Protein AF-A0A165W1S9-F1 (afdb_monomer)

Solvent-accessible surface area (backbone atoms only — not comparable to full-atom values): 5989 Å² total; per-residue (Å²): 118,58,72,75,44,78,36,71,28,71,69,45,55,75,73,32,51,69,56,52,47,54,56,41,49,75,66,70,39,55,68,68,58,48,52,53,46,53,52,44,48,65,72,35,44,64,56,45,51,49,47,44,49,53,56,48,68,68,32,67,68,46,48,55,36,29,78,71,60,32,79,87,28,69,65,29,52,52,44,48,56,54,51,41,51,66,41,50,25,33,36,30,46,51,98,81,40,63,30,38,30,36,64,94,43,77,64,35,109

pLDDT: mean 86.8, std 3.71, range [61.28, 91.38]

Secondary structure (DSSP, 8-state):
--EEEEEESHHHHHH-HHHHHHHHHTTT--HHHHHHHHHHHHHTHHHHHHHHHHHHHT-HHHHHHHHHH-TTSHHHHHHHHHHHHHSEEEEEEETTEEEEEETTEEEE-

Structure (mmCIF, N/CA/C/O backbone):
data_AF-A0A165W1S9-F1
#
_entry.id   AF-A0A165W1S9-F1
#
loop_
_atom_site.group_PDB
_atom_site.id
_atom_site.type_symbol
_atom_site.label_atom_id
_atom_site.label_alt_id
_atom_site.label_comp_id
_atom_site.label_asym_id
_atom_site.la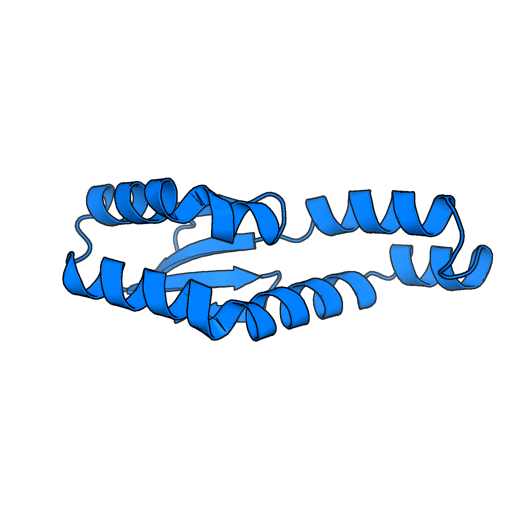bel_entity_id
_atom_site.label_seq_id
_atom_site.pdbx_PDB_ins_code
_atom_site.Cartn_x
_atom_site.Cartn_y
_atom_site.Cartn_z
_atom_site.occupancy
_atom_site.B_iso_or_equiv
_atom_site.auth_seq_id
_atom_site.auth_comp_id
_atom_site.auth_asym_id
_atom_site.auth_atom_id
_atom_site.pdbx_PDB_model_num
ATOM 1 N N . MET A 1 1 ? -17.781 0.268 -4.053 1.00 61.28 1 MET A N 1
ATOM 2 C CA . MET A 1 1 ? -17.191 0.533 -2.724 1.00 61.28 1 MET A CA 1
ATOM 3 C C . MET A 1 1 ? -16.541 1.910 -2.771 1.00 61.28 1 MET A C 1
ATOM 5 O O . MET A 1 1 ? -15.793 2.141 -3.713 1.00 61.28 1 MET A O 1
ATOM 9 N N . PRO A 1 2 ? -16.862 2.851 -1.870 1.00 76.44 2 PRO A N 1
ATOM 10 C CA . PRO A 1 2 ? -16.253 4.178 -1.892 1.00 76.44 2 PRO A CA 1
ATOM 11 C C . PRO A 1 2 ? -14.775 4.130 -1.476 1.00 76.44 2 PRO A C 1
ATOM 13 O O . PRO A 1 2 ? -14.438 3.641 -0.394 1.00 76.44 2 PRO A O 1
ATOM 16 N N . THR A 1 3 ? -13.903 4.680 -2.321 1.00 83.69 3 THR A N 1
ATOM 17 C CA . THR A 1 3 ? -12.501 4.944 -1.980 1.00 83.69 3 THR A CA 1
ATOM 18 C C . THR A 1 3 ? -12.440 6.060 -0.937 1.00 83.69 3 THR A C 1
ATOM 20 O O . THR A 1 3 ? -12.942 7.161 -1.153 1.00 83.69 3 THR A O 1
ATOM 23 N N . LEU A 1 4 ? -11.838 5.767 0.211 1.00 85.06 4 LEU A N 1
ATOM 24 C CA . LEU A 1 4 ? -11.605 6.709 1.303 1.00 85.06 4 LEU A CA 1
ATOM 25 C C . LEU A 1 4 ? -10.382 7.581 1.070 1.00 85.06 4 LEU A C 1
ATOM 27 O O . LEU A 1 4 ? -10.387 8.761 1.410 1.00 85.06 4 LEU A O 1
ATOM 31 N N . MET A 1 5 ? -9.317 6.981 0.546 1.00 88.19 5 MET A N 1
ATOM 32 C CA . MET A 1 5 ? -8.037 7.646 0.360 1.00 88.19 5 MET A CA 1
ATOM 33 C C . MET A 1 5 ? -7.272 6.973 -0.767 1.00 88.19 5 MET A C 1
ATOM 35 O O . MET A 1 5 ? -7.361 5.758 -0.934 1.00 88.19 5 MET A O 1
ATOM 39 N N . LYS A 1 6 ? -6.507 7.764 -1.514 1.00 88.81 6 LYS A N 1
ATOM 40 C CA . LYS A 1 6 ? -5.542 7.270 -2.494 1.00 88.81 6 LYS A CA 1
ATOM 41 C C . LYS A 1 6 ? -4.140 7.624 -2.020 1.00 88.81 6 LYS A C 1
ATOM 43 O O . LYS A 1 6 ? -3.948 8.688 -1.437 1.00 88.81 6 LYS A O 1
ATOM 48 N N . PHE A 1 7 ? -3.190 6.743 -2.283 1.00 86.56 7 PHE A N 1
ATOM 49 C CA . PHE A 1 7 ? -1.788 6.903 -1.926 1.00 86.56 7 PHE A CA 1
ATOM 50 C C . PHE A 1 7 ? -0.935 6.887 -3.186 1.00 86.56 7 PHE A C 1
ATOM 52 O O . PHE A 1 7 ? -1.194 6.137 -4.129 1.00 86.56 7 PHE A O 1
ATOM 59 N N . THR A 1 8 ? 0.120 7.689 -3.180 1.00 82.69 8 THR A N 1
ATOM 60 C CA . THR A 1 8 ? 1.108 7.726 -4.253 1.00 82.69 8 THR A CA 1
ATOM 61 C C . THR A 1 8 ? 2.173 6.667 -3.971 1.00 82.69 8 THR A C 1
ATOM 63 O O . THR A 1 8 ? 3.251 6.941 -3.439 1.00 82.69 8 THR A O 1
ATOM 66 N N . GLY A 1 9 ? 1.850 5.420 -4.314 1.00 80.88 9 GLY A N 1
ATOM 67 C CA . GLY A 1 9 ? 2.708 4.260 -4.079 1.00 80.88 9 GLY A CA 1
ATOM 68 C C . GLY A 1 9 ? 2.689 3.743 -2.636 1.00 80.88 9 GLY A C 1
ATOM 69 O O . GLY A 1 9 ? 1.983 4.245 -1.762 1.00 80.88 9 GLY A O 1
ATOM 70 N N . THR A 1 10 ? 3.475 2.695 -2.368 1.00 82.75 10 THR A N 1
ATOM 71 C CA . THR A 1 10 ? 3.369 1.945 -1.101 1.00 82.75 10 THR A CA 1
ATOM 72 C C . THR A 1 10 ? 4.002 2.638 0.096 1.00 82.75 10 THR A C 1
ATOM 74 O O . THR A 1 10 ? 3.542 2.456 1.220 1.00 82.75 10 THR A O 1
ATOM 77 N N . LYS A 1 11 ? 5.038 3.462 -0.116 1.00 82.75 11 LYS A N 1
ATOM 78 C CA . LYS A 1 11 ? 5.719 4.177 0.977 1.00 82.75 11 LYS A CA 1
ATOM 79 C C . LYS A 1 11 ? 4.769 5.096 1.737 1.00 82.75 11 LYS A C 1
ATOM 81 O O . LYS A 1 11 ? 4.844 5.147 2.960 1.00 82.75 11 LYS A O 1
ATOM 86 N N . GLU A 1 12 ? 3.879 5.779 1.018 1.00 84.31 12 GLU A N 1
ATOM 87 C CA . GLU A 1 12 ? 2.947 6.730 1.616 1.00 84.31 12 GLU A CA 1
ATOM 88 C C . GLU A 1 12 ? 1.948 6.043 2.554 1.00 84.31 12 GLU A C 1
ATOM 90 O O . GLU A 1 12 ? 1.580 6.632 3.562 1.00 84.31 12 GLU A O 1
ATOM 95 N N . ILE A 1 13 ? 1.584 4.781 2.304 1.00 85.50 13 ILE A N 1
ATOM 96 C CA . ILE A 1 13 ? 0.711 3.995 3.193 1.00 85.50 13 ILE A CA 1
ATOM 97 C C . ILE A 1 13 ? 1.344 3.861 4.584 1.00 85.50 13 ILE A C 1
ATOM 99 O O . ILE A 1 13 ? 0.698 4.117 5.596 1.00 85.50 13 ILE A O 1
ATOM 103 N N . PHE A 1 14 ? 2.626 3.485 4.630 1.00 83.75 14 PHE A N 1
ATOM 104 C CA . PHE A 1 14 ? 3.334 3.208 5.883 1.00 83.75 14 PHE A CA 1
ATOM 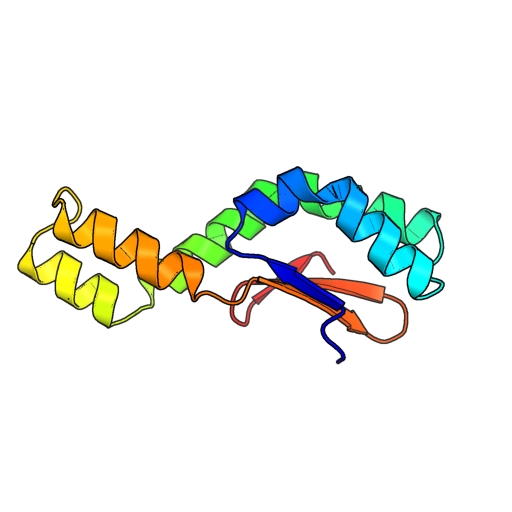105 C C . PHE A 1 14 ? 3.703 4.477 6.654 1.00 83.75 14 PHE A C 1
ATOM 107 O O . PHE A 1 14 ? 3.867 4.424 7.867 1.00 83.75 14 PHE A O 1
ATOM 114 N N . THR A 1 15 ? 3.837 5.618 5.975 1.00 85.56 15 THR A N 1
ATOM 115 C CA . THR A 1 15 ? 4.072 6.914 6.631 1.00 85.56 15 THR A CA 1
ATOM 116 C C . THR A 1 15 ? 2.775 7.650 6.969 1.00 85.56 15 THR A C 1
ATOM 118 O O . THR A 1 15 ? 2.787 8.570 7.785 1.00 85.56 15 THR A O 1
ATOM 121 N N . SER A 1 16 ? 1.646 7.240 6.384 1.00 86.06 16 SER A N 1
ATOM 122 C CA . SER A 1 16 ? 0.332 7.865 6.570 1.00 86.06 16 SER A CA 1
ATOM 123 C C . SER A 1 16 ? -0.571 7.110 7.540 1.00 86.06 16 SER A C 1
ATOM 125 O O . SER A 1 16 ? -1.779 7.333 7.523 1.00 86.06 16 SER A O 1
ATOM 127 N N . GLU A 1 17 ? -0.015 6.279 8.424 1.00 85.25 17 GLU A N 1
ATOM 128 C CA . GLU A 1 17 ? -0.772 5.555 9.454 1.00 85.25 17 GLU A CA 1
ATOM 129 C C . GLU A 1 17 ? -1.769 6.471 10.186 1.00 85.25 17 GLU A C 1
ATOM 131 O O . GLU A 1 17 ? -2.966 6.194 10.234 1.00 85.25 17 GLU A O 1
ATOM 136 N N . LYS A 1 18 ? -1.300 7.627 10.672 1.00 86.12 18 LYS A N 1
ATOM 137 C CA . LYS A 1 18 ? -2.149 8.604 11.366 1.00 86.12 18 LYS A CA 1
ATOM 138 C C . LYS A 1 18 ? -3.289 9.127 10.482 1.00 86.12 18 LYS A C 1
ATOM 140 O O . LYS A 1 18 ? -4.408 9.275 10.958 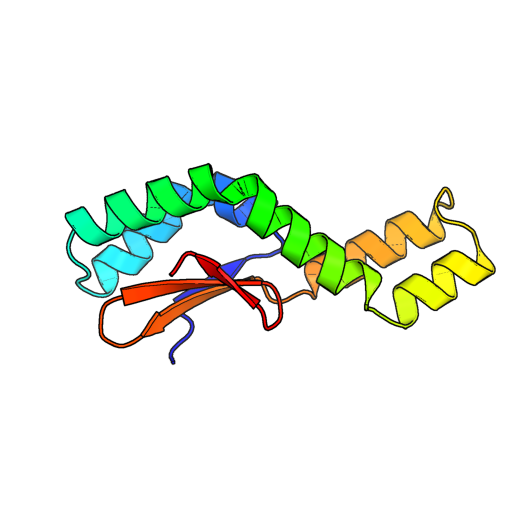1.00 86.12 18 LYS A O 1
ATOM 145 N N . LYS A 1 19 ? -3.034 9.366 9.189 1.00 88.00 19 LYS A N 1
ATOM 146 C CA . LYS A 1 19 ? -4.071 9.810 8.239 1.00 88.00 19 LYS A CA 1
ATOM 147 C C . LYS A 1 19 ? -5.104 8.710 7.988 1.00 88.00 19 LYS A C 1
ATOM 149 O O . LYS A 1 19 ? -6.286 9.022 7.886 1.00 88.00 19 LYS A O 1
ATOM 154 N N . ILE A 1 20 ? -4.668 7.450 7.903 1.00 88.19 20 ILE A N 1
ATOM 155 C CA . ILE A 1 20 ? -5.549 6.286 7.743 1.00 88.19 20 ILE A CA 1
ATOM 156 C C . ILE A 1 20 ? -6.490 6.187 8.942 1.00 88.19 20 ILE A C 1
ATOM 158 O O . ILE A 1 20 ? -7.702 6.145 8.736 1.00 88.19 20 ILE A O 1
ATOM 162 N N . LYS A 1 21 ? -5.959 6.252 10.173 1.00 88.81 21 LYS A N 1
ATOM 163 C CA . LYS A 1 21 ? -6.780 6.244 11.397 1.00 88.81 21 LYS A CA 1
ATOM 164 C C . LYS A 1 21 ? -7.818 7.363 11.378 1.00 88.81 21 LYS A C 1
ATOM 166 O O . LYS A 1 21 ? -9.010 7.082 11.413 1.00 88.81 21 LYS A O 1
ATOM 171 N N . THR A 1 22 ? -7.393 8.608 11.156 1.00 89.94 22 THR A N 1
ATOM 172 C CA . THR A 1 22 ? -8.312 9.758 11.104 1.00 89.94 22 THR A CA 1
ATOM 173 C C . THR A 1 22 ? -9.371 9.642 10.000 1.00 89.94 22 THR A C 1
ATOM 175 O O . THR A 1 22 ? -10.511 10.073 10.179 1.00 89.94 22 THR A O 1
ATOM 178 N N . ALA A 1 23 ? -9.038 9.078 8.836 1.00 88.50 23 ALA A N 1
ATOM 179 C CA . ALA A 1 23 ? -10.009 8.885 7.760 1.00 88.50 23 ALA A CA 1
ATOM 180 C C . ALA A 1 23 ? -11.059 7.817 8.098 1.00 88.50 23 ALA A C 1
ATOM 182 O O . ALA A 1 23 ? -12.224 7.977 7.730 1.00 88.50 23 ALA A O 1
ATOM 183 N N . LEU A 1 24 ? -10.662 6.761 8.811 1.00 89.25 24 LEU A N 1
ATOM 184 C CA . LEU A 1 24 ? -11.564 5.710 9.278 1.00 89.25 24 LEU A CA 1
ATOM 185 C C . LEU A 1 24 ? -12.432 6.176 10.455 1.00 89.25 24 LEU A C 1
ATOM 187 O O . LEU A 1 24 ? -13.639 5.938 10.446 1.00 89.25 24 LEU A O 1
ATOM 191 N N . GLU A 1 25 ? -11.868 6.942 11.391 1.00 89.44 25 GLU A N 1
ATOM 192 C CA . GLU A 1 25 ? -12.605 7.590 12.488 1.00 89.44 25 GLU A CA 1
ATOM 193 C C . GLU A 1 25 ? -13.702 8.518 11.948 1.00 89.44 25 GLU A C 1
ATOM 195 O O . GLU A 1 25 ? -14.855 8.448 12.370 1.00 89.44 25 GLU A O 1
ATOM 200 N N . LYS A 1 26 ? -13.392 9.332 10.925 1.00 88.56 26 LYS A N 1
ATOM 201 C CA . LYS A 1 26 ? -14.383 10.189 10.241 1.00 88.56 26 LYS A CA 1
ATOM 202 C C . LYS A 1 26 ? -15.533 9.405 9.612 1.00 88.56 26 LYS A C 1
ATOM 204 O O . LYS A 1 26 ? -16.603 9.964 9.376 1.00 88.56 26 LYS A O 1
ATOM 209 N N . LYS A 1 27 ? -15.319 8.126 9.309 1.00 88.00 27 LYS A N 1
ATOM 210 C CA . LYS A 1 27 ? -16.342 7.219 8.782 1.00 88.00 27 LYS A CA 1
ATOM 211 C C . LYS A 1 27 ? -17.045 6.412 9.866 1.00 88.00 27 LYS A C 1
ATOM 213 O O . LYS A 1 27 ? -17.851 5.556 9.517 1.00 88.00 27 LYS A O 1
ATOM 218 N N . LYS A 1 28 ? -16.801 6.731 11.143 1.00 87.19 28 LYS A N 1
ATOM 219 C CA . LYS A 1 28 ? -17.378 6.053 12.309 1.00 87.19 28 LYS A CA 1
ATOM 220 C C . LYS A 1 28 ? -17.064 4.553 12.325 1.00 87.19 28 LYS A C 1
ATOM 222 O O . LYS A 1 28 ? -17.907 3.753 12.713 1.00 87.19 28 LYS A O 1
ATOM 227 N N . VAL A 1 29 ? -15.876 4.172 11.853 1.00 87.44 29 VAL A N 1
ATOM 228 C CA . VAL A 1 29 ? -15.367 2.803 12.015 1.00 87.44 29 VAL A CA 1
ATOM 229 C C . VAL A 1 29 ? -14.938 2.625 13.470 1.00 87.44 29 VAL A C 1
ATOM 231 O O . VAL A 1 29 ? -14.345 3.537 14.045 1.00 87.44 29 VAL A O 1
ATOM 234 N N . ASP A 1 30 ? -15.228 1.466 14.058 1.00 89.88 30 ASP A N 1
ATOM 235 C CA . ASP A 1 30 ? -14.844 1.153 15.435 1.00 89.88 30 ASP A CA 1
ATOM 236 C C . ASP A 1 30 ? -13.329 1.258 15.645 1.00 89.88 30 ASP A C 1
ATOM 238 O O . ASP A 1 30 ? -12.543 0.715 14.866 1.00 89.88 30 ASP A O 1
ATOM 242 N N . GLU A 1 31 ? -12.909 1.882 16.746 1.00 88.44 31 GLU A N 1
ATOM 243 C CA . GLU A 1 31 ? -11.492 2.105 17.070 1.00 88.44 31 GLU A CA 1
ATOM 244 C C . GLU A 1 31 ? -10.685 0.797 17.098 1.00 88.44 31 GLU A C 1
ATOM 246 O O . GLU A 1 31 ? -9.566 0.734 16.588 1.00 88.44 31 GLU A O 1
ATOM 251 N N . LYS A 1 32 ? -11.294 -0.291 17.588 1.00 89.62 32 LYS A N 1
ATOM 252 C CA . LYS A 1 32 ? -10.688 -1.629 17.574 1.00 89.62 32 LYS A CA 1
ATOM 253 C C . LYS A 1 32 ? -10.420 -2.129 16.150 1.00 89.62 32 LYS A C 1
ATOM 255 O O . LYS A 1 32 ? -9.340 -2.640 15.876 1.00 89.62 32 LYS A O 1
ATOM 260 N N . VAL A 1 33 ? -11.375 -1.937 15.236 1.00 89.44 33 VAL A N 1
ATOM 261 C CA . VAL A 1 33 ? -11.232 -2.314 13.819 1.00 89.44 33 VAL A CA 1
ATOM 262 C C . VAL A 1 33 ? -10.151 -1.469 13.151 1.00 89.44 33 VAL A C 1
ATOM 264 O O . VAL A 1 33 ? -9.366 -1.989 12.362 1.00 89.44 33 VAL A O 1
ATOM 267 N N . ILE A 1 34 ? -10.078 -0.179 13.484 1.00 89.19 34 ILE A N 1
ATOM 268 C CA . ILE A 1 34 ? -9.034 0.720 12.988 1.00 89.19 34 ILE A CA 1
ATOM 269 C C . ILE A 1 34 ? -7.655 0.241 13.445 1.00 89.19 34 ILE A C 1
ATOM 271 O O . ILE A 1 34 ? -6.754 0.117 12.614 1.00 89.19 34 ILE A O 1
ATOM 275 N N . ASP A 1 35 ? -7.472 -0.051 14.733 1.00 89.81 35 ASP A N 1
ATOM 276 C CA . ASP A 1 35 ? -6.182 -0.492 15.267 1.00 89.81 35 ASP A CA 1
ATOM 277 C C . ASP A 1 35 ? -5.751 -1.850 14.683 1.00 89.81 35 ASP A C 1
ATOM 279 O O . ASP A 1 35 ? -4.621 -1.988 14.203 1.00 89.81 35 ASP A O 1
ATOM 283 N N . ASP A 1 36 ? -6.671 -2.819 14.609 1.00 91.38 36 ASP A N 1
ATOM 284 C CA . ASP A 1 36 ? -6.426 -4.126 13.988 1.00 91.38 36 ASP A CA 1
ATOM 285 C C . ASP A 1 36 ? -6.049 -3.991 12.506 1.00 91.38 36 ASP A C 1
ATOM 287 O O . ASP A 1 36 ? -5.067 -4.587 12.050 1.00 91.38 36 ASP A O 1
ATOM 291 N N . PHE A 1 37 ? -6.770 -3.155 11.753 1.00 90.94 37 PHE A N 1
ATOM 292 C CA . PHE A 1 37 ? -6.477 -2.896 10.345 1.00 90.94 37 PHE A CA 1
ATOM 293 C C . PHE A 1 37 ? -5.107 -2.238 10.160 1.00 90.94 37 PHE A C 1
ATOM 295 O O . PHE A 1 37 ? -4.327 -2.620 9.286 1.00 90.94 37 PHE A O 1
ATOM 302 N N . THR A 1 38 ? -4.768 -1.282 11.019 1.00 89.19 38 THR A N 1
ATOM 303 C CA . THR A 1 38 ? -3.484 -0.583 10.953 1.00 89.19 38 THR A CA 1
ATOM 304 C C . THR A 1 38 ? -2.314 -1.528 11.240 1.00 89.19 38 THR A C 1
ATOM 306 O O . THR A 1 38 ? -1.326 -1.562 10.501 1.00 89.19 38 THR A O 1
ATOM 309 N N . LYS A 1 39 ? -2.451 -2.382 12.261 1.00 90.31 39 LYS A N 1
ATOM 310 C CA . LYS A 1 39 ? -1.493 -3.458 12.549 1.00 90.31 39 LYS A CA 1
ATOM 311 C C . LYS A 1 39 ? -1.388 -4.436 11.380 1.00 90.31 39 LYS A C 1
ATOM 313 O O . LYS A 1 39 ? -0.283 -4.860 11.030 1.00 90.31 39 LYS A O 1
ATOM 318 N N . ALA A 1 40 ? -2.511 -4.767 10.742 1.00 90.19 40 ALA A N 1
ATOM 319 C CA . ALA A 1 40 ? -2.544 -5.644 9.579 1.00 90.19 40 ALA A CA 1
ATOM 320 C C . ALA A 1 40 ? -1.805 -5.044 8.372 1.00 90.19 40 ALA A C 1
ATOM 322 O O . ALA A 1 40 ? -1.072 -5.782 7.712 1.00 90.19 40 ALA A O 1
ATOM 323 N N . ILE A 1 41 ? -1.900 -3.731 8.122 1.00 89.62 41 ILE A N 1
ATOM 324 C CA . ILE A 1 41 ? -1.109 -3.037 7.087 1.00 89.62 41 ILE A CA 1
ATOM 325 C C . ILE A 1 41 ? 0.386 -3.248 7.322 1.00 89.62 41 ILE A C 1
ATOM 327 O O . ILE A 1 41 ? 1.103 -3.689 6.421 1.00 89.62 41 ILE A O 1
ATOM 331 N N . THR A 1 42 ? 0.864 -2.984 8.538 1.00 87.06 42 THR A N 1
ATOM 332 C CA . THR A 1 42 ? 2.289 -3.114 8.867 1.00 87.06 42 THR A CA 1
ATOM 333 C C . THR A 1 42 ? 2.750 -4.570 8.790 1.00 87.06 42 THR A C 1
ATOM 335 O O . THR A 1 42 ? 3.794 -4.859 8.201 1.00 87.06 42 THR A O 1
ATOM 338 N N . LYS A 1 43 ? 1.939 -5.515 9.284 1.00 89.50 43 LYS A N 1
ATOM 339 C CA . LYS A 1 43 ? 2.225 -6.957 9.208 1.00 89.50 43 LYS A CA 1
ATOM 340 C C . LYS A 1 43 ? 2.254 -7.467 7.764 1.00 89.50 43 LYS A C 1
ATOM 342 O O . LYS A 1 43 ? 3.091 -8.296 7.415 1.00 89.50 43 LYS A O 1
ATOM 347 N N . LYS A 1 44 ? 1.375 -6.949 6.903 1.00 90.62 44 LYS A N 1
ATOM 348 C CA . LYS A 1 44 ? 1.283 -7.306 5.480 1.00 90.62 44 LYS A CA 1
ATOM 349 C C . LYS A 1 44 ? 2.118 -6.405 4.570 1.00 90.62 44 LYS A C 1
ATOM 351 O O . LYS A 1 44 ? 1.974 -6.482 3.351 1.00 90.62 44 LYS A O 1
ATOM 356 N N . LYS A 1 45 ? 3.062 -5.630 5.117 1.00 88.50 45 LYS A N 1
ATOM 357 C CA . LYS A 1 45 ? 3.982 -4.772 4.350 1.00 88.50 45 LYS A CA 1
ATOM 358 C C . LYS A 1 45 ? 4.642 -5.496 3.177 1.00 88.50 45 LYS A C 1
ATOM 360 O O . LYS A 1 45 ? 4.720 -4.946 2.081 1.00 88.50 45 LYS A O 1
ATOM 365 N N . ARG A 1 46 ? 5.086 -6.741 3.388 1.00 87.19 46 ARG A N 1
ATOM 366 C CA . ARG A 1 46 ? 5.684 -7.566 2.327 1.00 87.19 46 ARG A CA 1
ATOM 367 C C . ARG A 1 46 ? 4.684 -7.859 1.207 1.00 87.19 46 ARG A C 1
ATOM 369 O O . ARG A 1 46 ? 5.018 -7.637 0.055 1.00 87.19 46 ARG A O 1
ATOM 376 N N . ALA A 1 47 ? 3.464 -8.276 1.544 1.00 87.44 47 ALA A N 1
ATOM 377 C CA . ALA A 1 47 ? 2.417 -8.574 0.566 1.00 87.44 47 ALA A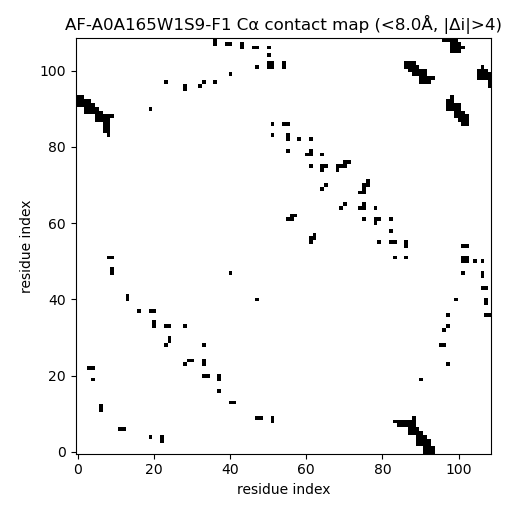 CA 1
ATOM 378 C C . ALA A 1 47 ? 1.987 -7.328 -0.228 1.00 87.44 47 ALA A C 1
ATOM 380 O O . ALA A 1 47 ? 1.820 -7.407 -1.439 1.00 87.44 47 ALA A O 1
ATOM 381 N N . ILE A 1 48 ? 1.879 -6.171 0.433 1.00 89.12 48 ILE A N 1
ATOM 382 C CA . ILE A 1 48 ? 1.572 -4.882 -0.208 1.00 89.12 48 ILE A CA 1
ATOM 383 C C . ILE A 1 48 ? 2.663 -4.511 -1.223 1.00 89.12 48 ILE A C 1
ATOM 385 O O . ILE A 1 48 ? 2.362 -4.168 -2.364 1.00 89.12 48 ILE A O 1
ATOM 389 N N . ASN A 1 49 ? 3.936 -4.607 -0.826 1.00 88.19 49 ASN A N 1
ATOM 390 C CA . ASN A 1 49 ? 5.054 -4.314 -1.722 1.00 88.19 49 ASN A CA 1
ATOM 391 C C . ASN A 1 49 ? 5.156 -5.324 -2.869 1.00 88.19 49 ASN A C 1
ATOM 393 O O . ASN A 1 49 ? 5.427 -4.920 -3.993 1.00 88.19 49 ASN A O 1
ATOM 397 N N . SER A 1 50 ? 4.923 -6.611 -2.607 1.00 89.50 50 SER A N 1
ATOM 398 C CA . SER A 1 50 ? 4.880 -7.641 -3.647 1.00 89.50 50 SER A CA 1
ATOM 399 C C . SER A 1 50 ? 3.785 -7.348 -4.667 1.00 89.50 50 SER A C 1
ATOM 401 O O . SER A 1 50 ? 4.097 -7.250 -5.845 1.00 89.50 50 SER A O 1
ATOM 403 N N . ALA A 1 51 ? 2.552 -7.086 -4.224 1.00 88.69 51 ALA A N 1
ATOM 404 C CA . ALA A 1 51 ? 1.449 -6.757 -5.122 1.00 88.69 51 ALA A CA 1
ATOM 405 C C . ALA A 1 51 ? 1.733 -5.490 -5.944 1.00 88.69 51 ALA A C 1
ATOM 407 O O . ALA A 1 51 ? 1.416 -5.435 -7.130 1.00 88.69 51 ALA A O 1
ATOM 408 N N . PHE A 1 52 ? 2.354 -4.473 -5.340 1.00 88.62 52 PHE A N 1
ATOM 409 C CA . PHE A 1 52 ? 2.762 -3.268 -6.059 1.00 88.62 52 PHE A CA 1
ATOM 410 C C . PHE A 1 52 ? 3.800 -3.573 -7.138 1.00 88.62 52 PHE A C 1
ATOM 412 O O . PHE A 1 52 ? 3.628 -3.162 -8.280 1.00 88.62 52 PHE A O 1
ATOM 419 N N . THR A 1 53 ? 4.845 -4.328 -6.798 1.00 87.25 53 THR A N 1
ATOM 420 C CA . THR A 1 53 ? 5.881 -4.732 -7.753 1.00 87.25 53 THR A CA 1
ATOM 421 C C . THR A 1 53 ? 5.311 -5.619 -8.855 1.00 87.25 53 THR A C 1
ATOM 423 O O . THR A 1 53 ? 5.655 -5.429 -10.011 1.00 87.25 53 THR A O 1
ATOM 426 N N . GLU A 1 54 ? 4.394 -6.535 -8.550 1.00 88.56 54 GLU A N 1
ATOM 427 C CA . GLU A 1 54 ? 3.722 -7.346 -9.570 1.00 88.56 54 GLU A CA 1
ATOM 428 C C . GLU A 1 54 ? 2.883 -6.495 -10.525 1.00 88.56 54 GLU A C 1
ATOM 430 O O . GLU A 1 54 ? 2.912 -6.727 -11.728 1.00 88.56 54 GLU A O 1
ATOM 435 N N . ASN A 1 55 ? 2.146 -5.499 -10.020 1.00 86.25 55 ASN A N 1
ATOM 436 C CA . ASN A 1 55 ? 1.416 -4.569 -10.886 1.00 86.25 55 ASN A CA 1
ATOM 437 C C . ASN A 1 55 ? 2.374 -3.717 -11.729 1.00 86.25 55 ASN A C 1
ATOM 439 O O . ASN A 1 55 ? 2.074 -3.437 -12.883 1.00 86.25 55 ASN A O 1
ATOM 443 N N . LEU A 1 56 ? 3.525 -3.340 -11.169 1.00 86.81 56 LEU A N 1
ATOM 444 C CA . LEU A 1 56 ? 4.558 -2.584 -11.868 1.00 86.81 56 LEU A CA 1
ATOM 445 C C . LEU A 1 56 ? 5.194 -3.402 -13.001 1.00 86.81 56 LEU A C 1
ATOM 447 O O . LEU A 1 56 ? 5.332 -2.894 -14.106 1.00 86.81 56 LEU A O 1
ATOM 451 N N . LEU A 1 57 ? 5.539 -4.665 -12.739 1.00 84.50 57 LEU A N 1
ATOM 452 C CA . LEU A 1 57 ? 6.152 -5.578 -13.712 1.00 84.50 57 LEU A CA 1
ATOM 453 C C . LEU A 1 57 ? 5.178 -6.052 -14.797 1.00 84.50 57 LEU A C 1
ATOM 455 O O . LEU A 1 57 ? 5.611 -6.465 -15.863 1.00 84.50 57 LEU A O 1
ATOM 459 N N . LYS A 1 58 ? 3.867 -6.005 -14.535 1.00 85.94 58 LYS A N 1
ATOM 460 C CA . LYS A 1 58 ? 2.827 -6.302 -15.534 1.00 85.94 58 LYS A CA 1
ATOM 461 C C . LYS A 1 58 ? 2.549 -5.134 -16.484 1.00 85.94 58 LYS A C 1
ATOM 463 O O . LYS A 1 58 ? 1.730 -5.290 -17.386 1.00 85.94 58 LYS A O 1
ATOM 468 N N . ASP A 1 59 ? 3.161 -3.970 -16.273 1.00 85.81 59 ASP A N 1
ATOM 469 C CA . ASP A 1 59 ? 2.971 -2.824 -17.156 1.00 85.81 59 ASP A CA 1
ATOM 470 C C . ASP A 1 59 ? 3.773 -3.008 -18.451 1.00 85.81 59 ASP A C 1
ATOM 472 O O . ASP A 1 59 ? 5.005 -3.006 -18.449 1.00 85.81 59 ASP A O 1
ATOM 476 N N . GLU A 1 60 ? 3.061 -3.124 -19.572 1.00 84.81 60 GLU A N 1
ATOM 477 C CA . GLU A 1 60 ? 3.651 -3.356 -20.896 1.00 84.81 60 GLU A CA 1
ATOM 478 C C . GLU A 1 60 ? 4.668 -2.276 -21.291 1.00 84.81 60 GLU A C 1
ATOM 480 O O . GLU A 1 60 ? 5.633 -2.559 -22.001 1.00 84.81 60 GLU A O 1
ATOM 485 N N . LYS A 1 61 ? 4.500 -1.031 -20.817 1.00 85.38 61 LYS A N 1
ATOM 486 C CA . LYS A 1 61 ? 5.450 0.049 -21.110 1.00 85.38 61 LYS A CA 1
ATOM 487 C C . LYS A 1 61 ? 6.727 -0.120 -20.309 1.00 85.38 61 LYS A C 1
ATOM 489 O O . LYS A 1 61 ? 7.790 0.231 -20.816 1.00 85.38 61 LYS A O 1
ATOM 494 N N . LEU A 1 62 ? 6.642 -0.623 -19.076 1.00 86.12 62 LEU A N 1
ATOM 495 C CA . LEU A 1 62 ? 7.837 -0.912 -18.295 1.00 86.12 62 LEU A CA 1
ATOM 496 C C . LEU A 1 62 ? 8.624 -2.063 -18.918 1.00 86.12 62 LEU A C 1
ATOM 498 O O . LEU A 1 62 ? 9.827 -1.903 -19.105 1.00 86.12 62 LEU A O 1
ATOM 502 N N . SER A 1 63 ? 7.949 -3.151 -19.306 1.00 86.69 63 SER A N 1
ATOM 503 C CA . SER A 1 63 ? 8.587 -4.275 -20.003 1.00 86.69 63 SER A CA 1
ATOM 504 C C . SER A 1 63 ? 9.235 -3.826 -21.313 1.00 86.69 63 SER A C 1
ATOM 506 O O . SER A 1 63 ? 10.413 -4.078 -21.522 1.00 86.69 63 SER A O 1
ATOM 508 N N . ALA A 1 64 ? 8.545 -3.031 -22.139 1.00 87.81 64 ALA A N 1
ATOM 509 C CA . ALA A 1 64 ? 9.123 -2.515 -23.383 1.00 87.81 64 ALA A CA 1
ATOM 510 C C . ALA A 1 64 ? 10.368 -1.630 -23.162 1.00 87.81 64 ALA A C 1
ATOM 512 O O . ALA A 1 64 ? 11.279 -1.603 -23.992 1.00 87.81 64 ALA A O 1
ATOM 513 N N . VAL A 1 65 ? 10.421 -0.879 -22.056 1.00 86.56 65 VAL A N 1
ATOM 514 C CA . VAL A 1 65 ? 11.607 -0.095 -21.674 1.00 86.56 65 VAL A CA 1
ATOM 515 C C . VAL A 1 65 ? 12.714 -1.006 -21.135 1.00 86.56 65 VAL A C 1
ATOM 517 O O . VAL A 1 65 ? 13.884 -0.758 -21.423 1.00 86.56 65 VAL A O 1
ATOM 520 N N . GLU A 1 66 ? 12.368 -2.053 -20.387 1.00 87.94 66 GLU A N 1
ATOM 521 C CA . GLU A 1 66 ? 13.308 -3.072 -19.914 1.00 87.94 66 GLU A CA 1
ATOM 522 C C . GLU A 1 66 ? 13.977 -3.808 -21.074 1.00 87.94 66 GLU A C 1
ATOM 524 O O . GLU A 1 66 ? 15.202 -3.857 -21.117 1.00 87.94 66 GLU A O 1
ATOM 529 N N . ASP A 1 67 ? 13.204 -4.288 -22.050 1.00 88.12 67 ASP A N 1
ATOM 530 C CA . ASP A 1 67 ? 13.720 -4.964 -23.246 1.00 88.12 67 ASP A CA 1
ATOM 531 C C . ASP A 1 67 ? 14.654 -4.059 -24.061 1.00 88.12 67 ASP A C 1
ATOM 533 O O . ASP A 1 67 ? 15.654 -4.509 -24.620 1.00 88.12 67 ASP A O 1
ATOM 537 N N . LYS A 1 68 ? 14.350 -2.756 -24.123 1.00 90.94 68 LYS A N 1
ATOM 538 C CA . LYS A 1 68 ? 15.091 -1.805 -24.961 1.00 90.94 68 LYS A CA 1
ATOM 539 C C . LYS A 1 68 ? 16.347 -1.232 -24.301 1.00 90.94 68 LYS A C 1
ATOM 541 O O . LYS A 1 68 ? 17.320 -0.959 -24.999 1.00 90.94 68 LYS A O 1
ATOM 546 N N . PHE A 1 69 ? 16.320 -0.993 -22.992 1.00 87.50 69 PHE A N 1
ATOM 547 C CA . PHE A 1 69 ? 17.393 -0.287 -22.276 1.00 87.50 69 PHE A CA 1
ATOM 548 C C . PHE A 1 69 ? 18.025 -1.118 -21.147 1.00 87.50 69 PHE A C 1
ATOM 550 O O . PHE A 1 69 ? 19.092 -0.765 -20.647 1.00 87.50 69 PHE A O 1
ATOM 557 N N . GLY A 1 70 ? 17.398 -2.219 -20.736 1.00 84.94 70 GLY A N 1
ATOM 558 C CA . GLY A 1 70 ? 17.813 -3.054 -19.612 1.00 84.94 70 GLY A CA 1
ATOM 559 C C . GLY A 1 70 ? 17.397 -2.494 -18.247 1.00 84.94 70 GLY A C 1
ATOM 560 O O . GLY A 1 70 ? 17.274 -1.281 -18.046 1.00 84.94 70 GLY A O 1
ATOM 561 N N . PHE A 1 71 ? 17.243 -3.386 -17.266 1.00 84.12 71 PHE A N 1
ATOM 562 C CA . PHE A 1 71 ? 16.772 -3.079 -15.904 1.00 84.12 71 PHE A CA 1
ATOM 563 C C . PHE A 1 71 ? 17.634 -2.041 -15.153 1.00 84.12 71 PHE A C 1
ATOM 565 O O . PHE A 1 71 ? 17.152 -1.279 -14.313 1.00 84.12 71 PHE A O 1
ATOM 572 N N . SER A 1 72 ? 18.933 -1.978 -15.457 1.00 84.62 72 SER A N 1
ATOM 573 C CA . SER A 1 72 ? 19.879 -1.066 -14.794 1.00 84.62 72 SER A CA 1
ATOM 574 C C . SER A 1 72 ? 19.925 0.340 -15.407 1.00 84.62 72 SER A C 1
ATOM 576 O O . SER A 1 72 ? 20.589 1.220 -14.846 1.00 84.62 72 SER A O 1
ATOM 578 N N . SER A 1 73 ? 19.230 0.571 -16.526 1.00 89.25 73 SER A N 1
ATOM 579 C CA . SER A 1 73 ? 19.239 1.856 -17.232 1.00 89.25 73 SER A CA 1
ATOM 580 C C . SER A 1 73 ? 18.582 2.984 -16.438 1.00 89.25 73 SER A C 1
ATOM 582 O O . SER A 1 73 ? 17.738 2.781 -15.555 1.00 89.25 73 SER A O 1
ATOM 584 N N . LYS A 1 74 ? 18.969 4.223 -16.757 1.00 89.25 74 LYS A N 1
ATOM 585 C CA . LYS A 1 74 ? 18.331 5.416 -16.183 1.00 89.25 74 LYS A CA 1
ATOM 586 C C . LYS A 1 74 ? 16.881 5.520 -16.659 1.00 89.25 74 LYS A C 1
ATOM 588 O O . LYS A 1 74 ? 16.009 5.901 -15.883 1.00 89.25 74 LYS A O 1
ATOM 593 N N . GLU A 1 75 ? 16.627 5.128 -17.899 1.00 89.62 75 GLU A N 1
ATOM 594 C CA . GLU A 1 75 ? 15.334 5.102 -18.567 1.00 89.62 75 GLU A CA 1
ATOM 595 C C . GLU A 1 75 ? 14.368 4.158 -17.853 1.00 89.62 75 GLU A C 1
ATOM 597 O O . GLU A 1 75 ? 13.262 4.578 -17.512 1.00 89.62 75 GLU A O 1
ATOM 602 N N . TYR A 1 76 ? 14.807 2.943 -17.511 1.00 87.44 76 TYR A N 1
ATOM 603 C CA . TYR A 1 76 ? 14.010 2.003 -16.721 1.00 87.44 76 TYR A CA 1
ATOM 604 C C . TYR A 1 76 ? 13.677 2.555 -15.328 1.00 87.44 76 TYR A C 1
ATOM 606 O O . TYR A 1 76 ? 12.532 2.490 -14.876 1.00 87.44 76 TYR A O 1
ATOM 614 N N . LYS A 1 77 ? 14.640 3.190 -14.647 1.00 86.69 77 LYS A N 1
ATOM 615 C CA . LYS A 1 77 ? 14.400 3.838 -13.341 1.00 86.69 77 LYS A CA 1
ATOM 616 C C . LYS A 1 77 ? 13.405 5.002 -13.435 1.00 86.69 77 LYS A C 1
ATOM 618 O O . LYS A 1 77 ? 12.573 5.181 -12.547 1.00 86.69 77 LYS A O 1
ATOM 623 N N . LEU A 1 78 ? 13.459 5.786 -14.510 1.00 88.81 78 LEU A N 1
ATOM 624 C CA . LEU A 1 78 ? 12.515 6.880 -14.753 1.00 88.81 78 LEU A CA 1
ATOM 625 C C . LEU A 1 78 ? 11.115 6.355 -15.097 1.00 88.81 78 LEU A C 1
ATOM 627 O O . LEU A 1 78 ? 10.124 6.882 -14.586 1.00 88.81 78 LEU A O 1
ATOM 631 N N . ALA A 1 79 ? 11.028 5.318 -15.932 1.00 86.69 79 ALA A N 1
ATOM 632 C CA . ALA A 1 79 ? 9.774 4.684 -16.322 1.00 86.69 79 ALA A CA 1
ATOM 633 C C . ALA A 1 79 ? 9.096 4.008 -15.123 1.00 86.69 79 ALA A C 1
ATOM 635 O O . ALA A 1 79 ? 7.951 4.335 -14.816 1.00 86.69 79 ALA A O 1
ATOM 636 N N . SER A 1 80 ? 9.820 3.170 -14.376 1.00 85.56 80 SER A N 1
ATOM 637 C CA . SER A 1 80 ? 9.317 2.525 -13.152 1.00 85.56 80 SER A CA 1
ATOM 638 C C . SER A 1 80 ? 8.861 3.544 -12.108 1.00 85.56 80 SER A C 1
ATOM 640 O O . SER A 1 80 ? 7.813 3.367 -11.491 1.00 85.56 80 SER A O 1
ATOM 642 N N . GLY A 1 81 ? 9.581 4.658 -11.947 1.00 84.25 81 GLY A N 1
ATOM 643 C CA . GLY A 1 81 ? 9.174 5.745 -11.058 1.00 84.25 81 GLY A CA 1
ATOM 644 C C . GLY A 1 81 ? 7.878 6.443 -11.489 1.00 84.25 81 GLY A C 1
ATOM 645 O O . GLY A 1 81 ? 7.076 6.817 -10.634 1.00 84.25 81 GLY A O 1
ATOM 646 N N . LYS A 1 82 ? 7.647 6.620 -12.796 1.00 86.19 82 LYS A N 1
ATOM 647 C CA . LYS A 1 82 ? 6.401 7.205 -13.326 1.00 86.19 82 LYS A CA 1
ATOM 648 C C . LYS A 1 82 ? 5.231 6.228 -13.232 1.00 86.19 82 LYS A C 1
ATOM 650 O O . LYS A 1 82 ? 4.175 6.605 -12.733 1.00 86.19 82 LYS A O 1
ATOM 655 N N . ILE A 1 83 ? 5.433 4.986 -13.662 1.00 85.62 83 ILE A N 1
ATOM 656 C CA . ILE A 1 83 ? 4.408 3.935 -13.662 1.00 85.62 83 ILE A CA 1
ATOM 657 C C . ILE A 1 83 ? 4.029 3.576 -12.226 1.00 85.62 83 ILE A C 1
ATOM 659 O O . ILE A 1 83 ? 2.850 3.544 -11.894 1.00 85.62 83 ILE A O 1
ATOM 663 N N . GLY A 1 84 ? 5.006 3.442 -11.328 1.00 83.06 84 GLY A N 1
ATOM 664 C CA . GLY A 1 84 ? 4.755 3.179 -9.913 1.00 83.06 84 GLY A CA 1
ATOM 665 C C . GLY A 1 84 ? 3.880 4.243 -9.240 1.00 83.06 84 GLY A C 1
ATOM 666 O O . GLY A 1 84 ? 3.065 3.912 -8.386 1.00 83.06 84 GLY A O 1
ATOM 667 N N . LYS A 1 85 ? 3.982 5.516 -9.643 1.00 82.31 85 LYS A N 1
ATOM 668 C CA . LYS A 1 85 ? 3.085 6.577 -9.146 1.00 82.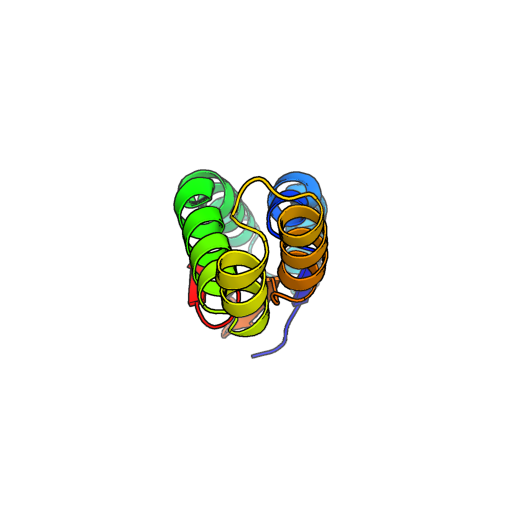31 85 LYS A CA 1
ATOM 669 C C . LYS A 1 85 ? 1.663 6.478 -9.704 1.00 82.31 85 LYS A C 1
ATOM 671 O O . LYS A 1 85 ? 0.749 7.020 -9.092 1.00 82.31 85 LYS A O 1
ATOM 676 N N . ALA A 1 86 ? 1.488 5.830 -10.852 1.00 82.50 86 ALA A N 1
ATOM 677 C CA . ALA A 1 86 ? 0.192 5.624 -11.487 1.00 82.50 86 ALA A CA 1
ATOM 678 C C . ALA A 1 86 ? -0.535 4.371 -10.972 1.00 82.50 86 ALA A C 1
ATOM 680 O O . ALA A 1 86 ? -1.751 4.279 -11.135 1.00 82.50 86 ALA A O 1
ATOM 681 N N . ILE A 1 87 ? 0.172 3.422 -10.340 1.00 84.81 87 ILE A N 1
ATOM 682 C CA . ILE A 1 87 ? -0.453 2.243 -9.727 1.00 84.81 87 ILE A CA 1
ATOM 683 C C . ILE A 1 87 ? -1.404 2.718 -8.620 1.00 84.81 87 ILE A C 1
ATOM 685 O O . ILE A 1 87 ? -0.947 3.332 -7.650 1.00 84.81 87 ILE A O 1
ATOM 689 N N . PRO A 1 88 ? -2.715 2.435 -8.727 1.00 85.44 88 PRO A N 1
ATOM 690 C CA . PRO A 1 88 ? -3.677 2.906 -7.749 1.00 85.44 88 PRO A CA 1
ATOM 691 C C . PRO A 1 88 ? -3.463 2.156 -6.440 1.00 85.44 88 PRO A C 1
ATOM 693 O O . PRO A 1 88 ? -3.554 0.933 -6.381 1.00 85.44 88 PRO A O 1
ATOM 696 N N . VAL A 1 89 ? -3.164 2.893 -5.381 1.00 89.50 89 VAL A N 1
ATOM 697 C CA . VAL A 1 89 ? -3.100 2.365 -4.023 1.00 89.50 89 VAL A CA 1
ATOM 698 C C . VAL A 1 89 ? -4.207 3.047 -3.246 1.00 89.50 89 VAL A C 1
ATOM 700 O O . VAL A 1 89 ? -4.187 4.265 -3.084 1.00 89.50 89 VAL A O 1
ATOM 703 N N . GLU A 1 90 ? -5.199 2.288 -2.806 1.00 90.44 90 GLU A N 1
ATOM 704 C CA . GLU A 1 90 ? -6.460 2.847 -2.336 1.00 90.44 90 GLU A CA 1
ATOM 705 C C . GLU A 1 90 ? -6.898 2.213 -1.018 1.00 90.44 90 GLU A C 1
ATOM 707 O O . GLU A 1 90 ? -6.908 0.992 -0.863 1.00 90.44 90 GLU A O 1
ATOM 712 N N . LEU A 1 91 ? -7.286 3.061 -0.067 1.00 89.56 91 LEU A N 1
ATOM 713 C CA . LEU A 1 91 ? -8.047 2.663 1.108 1.00 89.56 91 LEU A CA 1
ATOM 714 C C . LEU A 1 91 ? -9.523 2.725 0.744 1.00 89.56 91 LEU A C 1
ATOM 716 O O . LEU A 1 91 ? -10.007 3.767 0.307 1.00 89.56 91 LEU A O 1
ATOM 720 N N . ILE A 1 92 ? -10.247 1.639 0.951 1.00 91.00 92 ILE A N 1
ATOM 721 C CA . ILE A 1 92 ? -11.656 1.502 0.597 1.00 91.00 92 ILE A CA 1
ATOM 722 C C . ILE A 1 92 ? -12.431 1.099 1.843 1.00 91.00 92 ILE A C 1
ATOM 724 O O . ILE A 1 92 ? -11.923 0.370 2.687 1.00 91.00 92 ILE A O 1
ATOM 728 N N . LEU A 1 93 ? -13.671 1.570 1.960 1.00 88.06 93 LEU A N 1
ATOM 729 C CA . LEU A 1 93 ? -14.595 1.094 2.984 1.00 88.06 93 LEU A CA 1
ATOM 730 C C . LEU A 1 93 ? -15.706 0.290 2.323 1.00 88.06 93 LEU A C 1
ATOM 732 O O . LEU A 1 93 ? -16.385 0.791 1.425 1.00 88.06 93 LEU A O 1
ATOM 736 N N . SER A 1 94 ? -15.920 -0.938 2.780 1.00 86.00 94 SER A N 1
ATOM 737 C CA . SER A 1 94 ? -17.035 -1.765 2.327 1.00 86.00 94 SER A CA 1
ATOM 738 C C . SER A 1 94 ? -17.713 -2.415 3.519 1.00 86.00 94 SER A C 1
ATOM 740 O O . SER A 1 94 ? -17.060 -3.071 4.324 1.00 86.00 94 SER A O 1
ATOM 742 N N . SER A 1 95 ? -19.027 -2.221 3.644 1.00 81.06 95 SER A N 1
ATOM 743 C CA . SER A 1 95 ? -19.834 -2.806 4.727 1.00 81.06 95 SER A CA 1
ATOM 744 C C . SER A 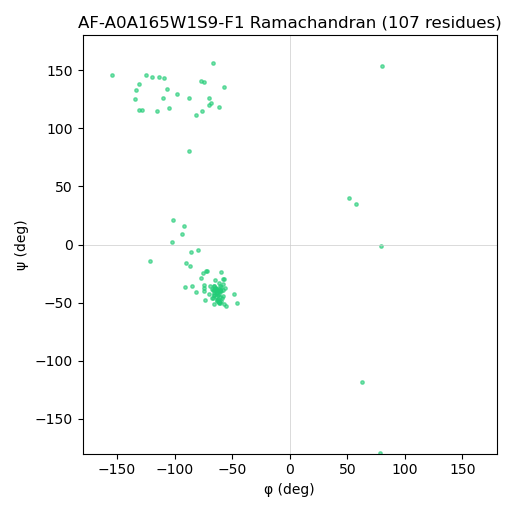1 95 ? -19.260 -2.545 6.132 1.00 81.06 95 SER A C 1
ATOM 746 O O . SER A 1 95 ? -19.228 -3.440 6.969 1.00 81.06 95 SER A O 1
ATOM 748 N N . GLY A 1 96 ? -18.741 -1.332 6.366 1.00 78.44 96 GLY A N 1
ATOM 749 C CA . GLY A 1 96 ? -18.131 -0.929 7.641 1.00 78.44 96 GLY A CA 1
ATOM 750 C C . GLY A 1 96 ? -16.698 -1.423 7.871 1.00 78.44 96 GLY A C 1
ATOM 751 O O . GLY A 1 96 ? -16.101 -1.075 8.884 1.00 78.44 96 GLY A O 1
ATOM 752 N N . LYS A 1 97 ? -16.119 -2.189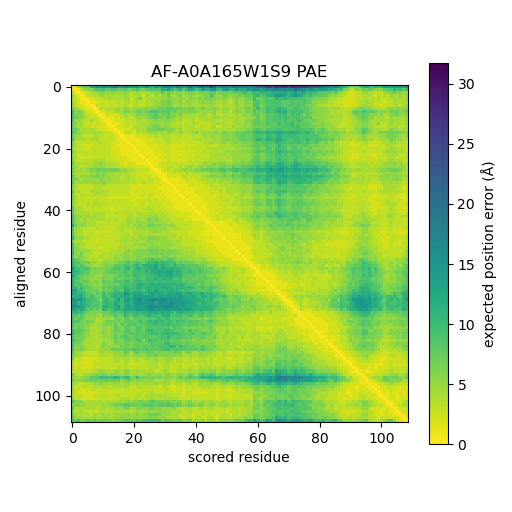 6.937 1.00 85.31 97 LYS A N 1
ATOM 753 C CA . LYS A 1 97 ? -14.758 -2.726 7.049 1.00 85.31 97 LYS A CA 1
ATOM 754 C C . LYS A 1 97 ? -13.780 -1.994 6.123 1.00 85.31 97 LYS A C 1
ATOM 756 O O . LYS A 1 97 ? -14.129 -1.740 4.963 1.00 85.31 97 LYS 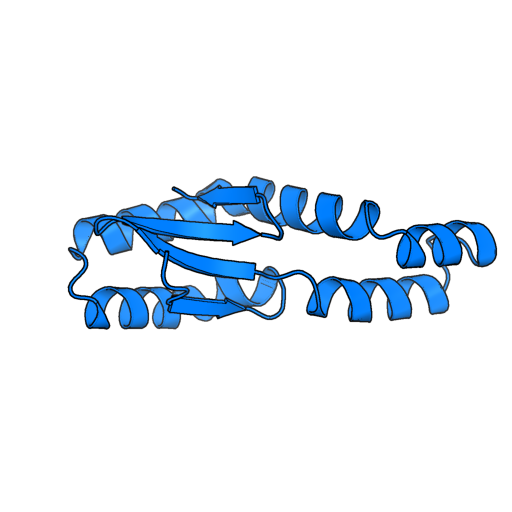A O 1
ATOM 761 N N . PRO A 1 98 ? -12.592 -1.616 6.620 1.00 90.25 98 PRO A N 1
ATOM 762 C CA . PRO A 1 98 ? -11.538 -1.028 5.804 1.00 90.25 98 PRO A CA 1
ATOM 763 C C . PRO A 1 98 ? -10.804 -2.085 4.974 1.00 90.25 98 PRO A C 1
ATOM 765 O O . PRO A 1 98 ? -10.501 -3.163 5.460 1.00 90.25 98 PRO A O 1
ATOM 768 N N . PHE A 1 99 ? -10.470 -1.743 3.734 1.00 91.38 99 PHE A N 1
ATOM 769 C CA . PHE A 1 99 ? -9.693 -2.574 2.819 1.00 91.38 99 PHE A CA 1
ATOM 770 C C . PHE A 1 99 ? -8.567 -1.748 2.208 1.00 91.38 99 PHE A C 1
ATOM 772 O O . PHE A 1 99 ? -8.787 -0.608 1.799 1.00 91.38 99 PHE A O 1
ATOM 779 N N . LEU A 1 100 ? -7.371 -2.320 2.098 1.00 90.56 100 LEU A N 1
ATOM 780 C CA . LEU A 1 100 ? -6.263 -1.731 1.352 1.00 90.56 100 LEU A CA 1
ATOM 781 C C . LEU A 1 100 ? -6.082 -2.476 0.032 1.00 90.56 100 LEU A C 1
ATOM 783 O O . LEU A 1 100 ? -5.752 -3.667 0.025 1.00 90.56 100 LEU A O 1
ATOM 787 N N . MET A 1 101 ? -6.258 -1.758 -1.072 1.00 90.75 101 MET A N 1
ATOM 788 C CA . MET A 1 101 ? -6.069 -2.263 -2.425 1.00 90.75 101 MET A CA 1
ATOM 789 C C . MET A 1 101 ? -4.822 -1.669 -3.077 1.00 90.75 101 MET A C 1
ATOM 791 O O . MET A 1 101 ? -4.500 -0.497 -2.893 1.00 90.75 101 MET A O 1
ATOM 795 N N . VAL A 1 102 ? -4.133 -2.494 -3.860 1.00 89.31 102 VAL A N 1
ATOM 796 C CA . VAL A 1 102 ? -3.007 -2.112 -4.715 1.00 89.31 102 VAL A CA 1
ATOM 797 C C . VAL A 1 102 ? -3.288 -2.633 -6.120 1.00 89.31 102 VAL A C 1
ATOM 799 O O . VAL A 1 102 ? -3.391 -3.843 -6.333 1.00 89.31 102 VAL A O 1
ATOM 802 N N . GLY A 1 103 ? -3.446 -1.734 -7.087 1.00 85.50 103 GLY A N 1
ATOM 803 C CA . GLY A 1 103 ? -3.946 -2.094 -8.407 1.00 85.50 103 GLY A CA 1
ATOM 804 C C . GLY A 1 103 ? -5.367 -2.647 -8.297 1.00 85.50 103 GLY A C 1
ATOM 805 O O . GLY A 1 103 ? -6.284 -1.976 -7.828 1.00 85.50 103 GLY A O 1
ATOM 806 N N . LYS A 1 104 ? -5.531 -3.909 -8.695 1.00 83.31 104 LYS A N 1
ATOM 807 C CA . LYS A 1 104 ? -6.782 -4.674 -8.554 1.00 83.31 104 LYS A CA 1
ATOM 808 C C . LYS A 1 104 ? -6.755 -5.666 -7.381 1.00 83.31 104 LYS A C 1
ATOM 810 O O . LYS A 1 104 ? -7.720 -6.396 -7.178 1.00 83.31 104 LYS A O 1
ATOM 815 N N . THR A 1 105 ? -5.666 -5.707 -6.615 1.00 86.44 105 THR A N 1
ATOM 816 C CA . THR A 1 105 ? -5.432 -6.713 -5.572 1.00 86.44 105 THR A CA 1
ATOM 817 C C . THR A 1 105 ? -5.798 -6.167 -4.197 1.00 86.44 105 THR A C 1
ATOM 819 O O . THR A 1 105 ? -5.316 -5.107 -3.805 1.00 86.44 105 THR A O 1
ATOM 822 N N . VAL A 1 106 ? -6.600 -6.907 -3.429 1.00 89.31 106 VAL A N 1
ATOM 823 C CA . VAL A 1 106 ? -6.851 -6.616 -2.008 1.00 89.31 106 VAL A CA 1
ATOM 824 C C . VAL A 1 106 ? -5.699 -7.179 -1.177 1.00 89.31 106 VAL A C 1
ATOM 826 O O . VAL A 1 106 ? -5.535 -8.392 -1.067 1.00 89.31 106 VAL A O 1
ATOM 829 N N . CYS A 1 107 ? -4.887 -6.306 -0.586 1.00 86.94 107 CYS A N 1
ATOM 830 C CA . CYS A 1 107 ? -3.740 -6.709 0.230 1.00 86.94 107 CYS A CA 1
ATOM 831 C C . CYS A 1 107 ? -4.111 -6.864 1.710 1.00 86.94 107 CYS A C 1
ATOM 833 O O . CYS A 1 107 ? -3.609 -7.762 2.393 1.00 86.94 107 CYS A O 1
ATOM 835 N N . VAL A 1 108 ? -4.994 -6.001 2.213 1.00 86.88 108 VAL A N 1
ATOM 836 C CA . VAL A 1 108 ? -5.455 -6.015 3.608 1.00 86.88 108 VAL A CA 1
ATOM 837 C C . VAL A 1 108 ? -6.979 -5.940 3.609 1.00 86.88 108 VAL A C 1
ATOM 839 O O . VAL A 1 108 ? -7.503 -4.951 3.101 1.00 86.88 108 VAL A O 1
ATOM 842 N N . PRO A 1 109 ? -7.673 -6.978 4.096 1.00 82.06 109 PRO A N 1
ATOM 843 C CA . PRO A 1 109 ? -9.100 -6.933 4.374 1.00 82.06 109 PRO A CA 1
ATOM 844 C C . PRO A 1 109 ? -9.425 -6.482 5.801 1.00 82.06 109 PRO A C 1
ATOM 846 O O . PRO A 1 109 ? -8.476 -6.394 6.617 1.00 82.06 109 PRO A O 1
#

Sequence (109 aa):
MPTLMKFTGTKEIFTSEKKIKTALEKKKVDEKVIDDFTKAITKKKRAINSAFTENLLKDEKLSAVEDKFGFSSKEYKLASGKIGKAIPVELILSSGKPFLMVGKTVCVP

Radius of gyration: 15.53 Å; Cα contacts (8 Å, |Δi|>4): 150; chains: 1; bounding box: 40×19×42 Å

Nearest PDB structures (foldseek):
  7xgf-assembly2_D  TM=3.756E-01  e=3.652E+00  synthetic construct

Mean predicted aligned error: 5.34 Å

Foldseek 3Di:
DDFQDWDQALVRLLVCLVVQQVSLVVVVQDNVLSVVQSVLSVVLSVVRVVLLVVQLVPDPVLVVQCVVANCPDPSSVVSSSVVSRVF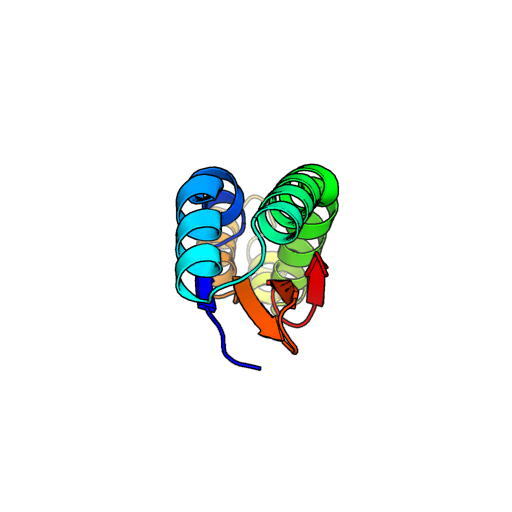TWTWDDDPSHIFTDTRNDTSTD